Protein AF-A0A7V8W5B5-F1 (afdb_monomer_lite)

Secondary structure (DSSP, 8-state):
--------SSSSSHHHHHHHHHHHHHHHHHHHTT----TTSS-THHHHHHHHHHH-HHHHHHHHHHHHHGGG--SHHHHHHHHHHHHTT-TTS-HHHHHHHHHHHTSHHHHHHHHHHHHHHHHHHHTTT-S-SSHHHHHHHHHHHHHTT-------------SHHHHHHHHT-

Structure (mmCIF, N/CA/C/O backbone):
data_AF-A0A7V8W5B5-F1
#
_entry.id   AF-A0A7V8W5B5-F1
#
loop_
_atom_site.group_PDB
_atom_site.id
_atom_site.type_symbol
_atom_site.label_atom_id
_atom_site.label_alt_id
_atom_site.label_comp_id
_atom_site.label_asym_id
_atom_site.label_entity_id
_atom_site.label_seq_id
_atom_site.pdbx_PDB_ins_code
_atom_site.Cartn_x
_atom_site.Cartn_y
_atom_site.Cartn_z
_atom_site.occupancy
_atom_site.B_iso_or_equiv
_atom_site.auth_seq_id
_atom_site.auth_comp_id
_atom_site.auth_asym_id
_atom_site.auth_atom_id
_atom_site.pdbx_PDB_model_num
ATOM 1 N N . MET A 1 1 ? 52.425 -37.536 -15.237 1.00 38.34 1 MET A N 1
ATOM 2 C CA . MET A 1 1 ? 51.847 -37.055 -16.511 1.00 38.34 1 MET A CA 1
ATOM 3 C C . MET A 1 1 ? 50.666 -36.158 -16.160 1.00 38.34 1 MET A C 1
ATOM 5 O O . MET A 1 1 ? 49.563 -36.641 -15.956 1.00 38.34 1 MET A O 1
ATOM 9 N N . ASN A 1 2 ? 50.953 -34.877 -15.921 1.00 40.91 2 ASN A N 1
ATOM 10 C CA . ASN A 1 2 ? 50.028 -33.898 -15.351 1.00 40.91 2 ASN A CA 1
ATOM 11 C C . ASN A 1 2 ? 49.286 -33.202 -16.505 1.00 40.91 2 ASN A C 1
ATOM 13 O O . ASN A 1 2 ? 49.894 -32.398 -17.211 1.00 40.91 2 ASN A O 1
ATOM 17 N N . ARG A 1 3 ? 48.019 -33.547 -16.764 1.00 42.66 3 ARG A N 1
ATOM 18 C CA . ARG A 1 3 ? 47.200 -32.818 -17.747 1.00 42.66 3 ARG A CA 1
ATOM 19 C C . ARG A 1 3 ? 46.575 -31.604 -17.064 1.00 42.66 3 ARG A C 1
ATOM 21 O O . ARG A 1 3 ? 45.567 -31.721 -16.380 1.00 42.66 3 ARG A O 1
ATOM 28 N N . LEU A 1 4 ? 47.202 -30.450 -17.279 1.00 50.94 4 LEU A N 1
ATOM 29 C CA . LEU A 1 4 ? 46.583 -29.133 -17.157 1.00 50.94 4 LEU A CA 1
ATOM 30 C C . LEU A 1 4 ? 45.387 -29.072 -18.118 1.00 50.94 4 LEU A C 1
ATOM 32 O O . LEU A 1 4 ? 45.578 -29.036 -19.333 1.00 50.94 4 LEU A O 1
ATOM 36 N N . ILE A 1 5 ? 44.165 -29.083 -17.588 1.00 54.31 5 ILE A N 1
ATOM 37 C CA . ILE A 1 5 ? 42.993 -28.605 -18.327 1.00 54.31 5 ILE A CA 1
ATOM 38 C C . ILE A 1 5 ? 42.943 -27.090 -18.082 1.00 54.31 5 ILE A C 1
ATOM 40 O O . ILE A 1 5 ? 42.889 -26.684 -16.919 1.00 54.31 5 ILE A O 1
ATOM 44 N N . PRO A 1 6 ? 43.021 -26.237 -19.118 1.00 48.44 6 PRO A N 1
ATOM 45 C CA . PRO A 1 6 ? 43.002 -24.798 -18.922 1.00 48.44 6 PRO A CA 1
ATOM 46 C C . PRO A 1 6 ? 41.602 -24.354 -18.488 1.00 48.44 6 PRO A C 1
ATOM 48 O O . PRO A 1 6 ? 40.625 -24.582 -19.200 1.00 48.44 6 PRO A O 1
ATOM 51 N N . ASN A 1 7 ? 41.522 -23.674 -17.345 1.00 54.38 7 ASN A N 1
ATOM 52 C CA . ASN A 1 7 ? 40.365 -22.875 -16.959 1.00 54.38 7 ASN A CA 1
ATOM 53 C C . ASN A 1 7 ? 40.320 -21.607 -17.839 1.00 54.38 7 ASN A C 1
ATOM 55 O O . ASN A 1 7 ? 40.872 -20.570 -17.475 1.00 54.38 7 ASN A O 1
ATOM 59 N N . LEU A 1 8 ? 39.760 -21.728 -19.047 1.00 51.62 8 LEU A N 1
ATOM 60 C CA . LEU A 1 8 ? 39.611 -20.621 -20.007 1.00 51.62 8 LEU A CA 1
ATOM 61 C C . LEU A 1 8 ? 38.158 -20.380 -20.450 1.00 51.62 8 LEU A C 1
ATOM 63 O O . LEU A 1 8 ? 37.905 -19.400 -21.138 1.00 51.62 8 LEU A O 1
ATOM 67 N N . ALA A 1 9 ? 37.201 -21.216 -20.034 1.00 52.50 9 ALA A N 1
ATOM 68 C CA . ALA A 1 9 ? 35.779 -21.020 -20.344 1.00 52.50 9 ALA A CA 1
ATOM 69 C C . ALA A 1 9 ? 35.045 -20.137 -19.314 1.00 52.50 9 ALA A C 1
ATOM 71 O O . ALA A 1 9 ? 34.018 -19.553 -19.626 1.00 52.50 9 ALA A O 1
ATOM 72 N N . GLU A 1 10 ? 35.579 -19.992 -18.099 1.00 53.25 10 GLU A N 1
ATOM 73 C CA . GLU A 1 10 ? 34.859 -19.370 -16.976 1.00 53.25 10 GLU A CA 1
ATOM 74 C C . GLU A 1 10 ? 34.966 -17.832 -16.961 1.00 53.25 10 GLU A C 1
ATOM 76 O O . GLU A 1 10 ? 34.161 -17.141 -16.342 1.00 53.25 10 GLU A O 1
ATOM 81 N N . LYS A 1 11 ? 35.951 -17.264 -17.673 1.00 52.44 11 LYS A N 1
ATOM 82 C CA . LYS A 1 11 ? 36.244 -15.818 -17.648 1.00 52.44 11 LYS A CA 1
ATOM 83 C C . LYS A 1 11 ? 35.658 -15.034 -18.826 1.00 52.44 11 LYS A C 1
ATOM 85 O O . LYS A 1 11 ? 35.616 -13.810 -18.766 1.00 52.44 11 LYS A O 1
ATOM 90 N N . GLN A 1 12 ? 35.218 -15.726 -19.876 1.00 50.00 12 GLN A N 1
ATOM 91 C CA . GLN A 1 12 ? 34.649 -15.115 -21.082 1.00 50.00 12 GLN A CA 1
ATOM 92 C C . GLN A 1 12 ? 33.117 -14.952 -20.999 1.00 50.00 12 GLN A C 1
ATOM 94 O O . GLN A 1 12 ? 32.535 -14.271 -21.826 1.00 50.00 12 GLN A O 1
ATOM 99 N N . ASP A 1 13 ? 32.478 -15.506 -19.963 1.00 60.06 13 ASP A N 1
ATOM 100 C CA . ASP A 1 13 ? 31.014 -15.556 -19.820 1.00 60.06 13 ASP A CA 1
ATOM 101 C C . ASP A 1 13 ? 30.449 -14.412 -18.944 1.00 60.06 13 ASP A C 1
ATOM 103 O O . ASP A 1 13 ? 29.373 -13.872 -19.189 1.00 60.06 13 ASP A O 1
ATOM 107 N N . VAL A 1 14 ? 31.213 -13.946 -17.947 1.00 61.78 14 VAL A N 1
ATOM 108 C CA . VAL A 1 14 ? 30.742 -12.918 -16.996 1.00 61.78 14 VAL A CA 1
ATOM 109 C C . VAL A 1 14 ? 30.752 -11.510 -17.602 1.00 61.78 14 VAL A C 1
ATOM 111 O O . VAL A 1 14 ? 29.825 -10.736 -17.383 1.00 61.78 14 VAL A O 1
ATOM 114 N N . THR A 1 15 ? 31.777 -11.154 -18.384 1.00 70.00 15 THR A N 1
ATOM 115 C CA . THR A 1 15 ? 31.872 -9.813 -18.995 1.00 70.00 15 THR A CA 1
ATOM 116 C C . THR A 1 15 ? 30.824 -9.605 -20.090 1.00 70.00 15 THR A C 1
ATOM 118 O O . THR A 1 15 ? 30.270 -8.509 -20.214 1.00 70.00 15 THR A O 1
ATOM 121 N N . ASP A 1 16 ? 30.501 -10.662 -20.835 1.00 85.38 16 ASP A N 1
ATOM 122 C CA . ASP A 1 16 ? 29.459 -10.635 -21.861 1.00 85.38 16 ASP A CA 1
ATOM 123 C C . ASP A 1 16 ? 28.056 -10.592 -21.231 1.00 85.38 16 ASP A C 1
ATOM 125 O O . ASP A 1 16 ? 27.190 -9.847 -21.704 1.00 85.38 16 ASP A O 1
ATOM 129 N N . LEU A 1 17 ? 27.846 -11.294 -20.109 1.00 92.44 17 LEU A N 1
ATOM 130 C CA . LEU A 1 17 ? 26.616 -11.219 -19.319 1.00 92.44 17 LEU A CA 1
ATOM 131 C C . LEU A 1 17 ? 26.385 -9.818 -18.737 1.00 92.44 17 LEU A C 1
ATOM 133 O O . LEU A 1 17 ? 25.314 -9.251 -18.945 1.00 92.44 17 LEU A O 1
ATOM 137 N N . GLU A 1 18 ? 27.376 -9.231 -18.062 1.00 94.44 18 GLU A N 1
ATOM 138 C CA . GLU A 1 18 ? 27.273 -7.872 -17.504 1.00 94.44 18 GLU A CA 1
ATOM 139 C C . GLU A 1 18 ? 26.989 -6.833 -18.595 1.00 94.44 18 GLU A C 1
ATOM 141 O O . GLU A 1 18 ? 26.128 -5.963 -18.441 1.00 94.44 18 GLU A O 1
ATOM 146 N N . SER A 1 19 ? 27.631 -6.975 -19.756 1.00 94.06 19 SER A N 1
ATOM 147 C CA . SER A 1 19 ? 27.372 -6.115 -20.915 1.00 94.06 19 SER A CA 1
ATOM 148 C C . SER A 1 19 ? 25.937 -6.266 -21.439 1.00 94.06 19 SER A C 1
ATOM 150 O O . SER A 1 19 ? 25.307 -5.285 -21.843 1.00 94.06 19 SER A O 1
ATOM 152 N N . ALA A 1 20 ? 25.383 -7.482 -21.430 1.00 94.56 20 ALA A N 1
ATOM 153 C CA . ALA A 1 20 ? 23.992 -7.724 -21.800 1.00 94.56 20 ALA A CA 1
ATOM 154 C C . ALA A 1 20 ? 23.008 -7.159 -20.764 1.00 94.56 20 ALA A C 1
ATOM 156 O O . ALA A 1 20 ? 22.000 -6.571 -21.164 1.00 94.56 20 ALA A O 1
ATOM 157 N N . ILE A 1 21 ? 23.308 -7.289 -19.468 1.00 96.06 21 ILE A N 1
ATOM 158 C CA . ILE A 1 21 ? 22.514 -6.729 -18.367 1.00 96.06 21 ILE A CA 1
ATOM 159 C C . ILE A 1 21 ? 22.446 -5.207 -18.487 1.00 96.06 21 ILE A C 1
ATOM 161 O O . ILE A 1 21 ? 21.343 -4.662 -18.530 1.00 96.06 21 ILE A O 1
ATOM 165 N N . ASP A 1 22 ? 23.586 -4.519 -18.612 1.00 96.31 22 ASP A N 1
ATOM 166 C CA . ASP A 1 22 ? 23.625 -3.054 -18.722 1.00 96.31 22 ASP A CA 1
ATOM 167 C C . ASP A 1 22 ? 22.885 -2.576 -19.979 1.00 96.31 22 ASP A C 1
ATOM 169 O O . ASP A 1 22 ? 22.041 -1.679 -19.914 1.00 96.31 22 ASP A O 1
ATOM 173 N N . ARG A 1 23 ? 23.099 -3.243 -21.120 1.00 95.88 23 ARG A N 1
ATOM 174 C CA . ARG A 1 23 ? 22.401 -2.922 -22.370 1.00 95.88 23 ARG A CA 1
ATOM 175 C C . ARG A 1 23 ? 20.885 -3.080 -22.246 1.00 95.88 23 ARG A C 1
ATOM 177 O O . ARG A 1 23 ? 20.151 -2.187 -22.667 1.00 95.88 23 ARG A O 1
ATOM 184 N N . ILE A 1 24 ? 20.400 -4.201 -21.706 1.00 96.00 24 ILE A N 1
ATOM 185 C CA . ILE A 1 24 ? 18.959 -4.447 -21.530 1.00 96.00 24 ILE A CA 1
ATOM 186 C C . ILE A 1 24 ? 18.382 -3.471 -20.499 1.00 96.00 24 ILE A C 1
ATOM 188 O O . ILE A 1 24 ? 17.327 -2.887 -20.742 1.00 96.00 24 ILE A O 1
ATOM 192 N N . GLY A 1 25 ? 19.086 -3.238 -19.390 1.00 94.25 25 GLY A N 1
ATOM 193 C CA . GLY A 1 25 ? 18.692 -2.296 -18.345 1.00 94.25 25 GLY A CA 1
ATOM 194 C C . GLY A 1 25 ? 18.516 -0.877 -18.880 1.00 94.25 25 GLY A C 1
ATOM 195 O O . GLY A 1 25 ? 17.475 -0.265 -18.645 1.00 94.25 25 GLY A O 1
ATOM 196 N N . ARG A 1 26 ? 19.467 -0.381 -19.681 1.00 94.25 26 ARG A N 1
ATOM 197 C CA . ARG A 1 26 ? 19.357 0.923 -20.358 1.00 94.25 26 ARG A CA 1
ATOM 198 C C . ARG A 1 26 ? 18.189 0.967 -21.332 1.00 94.25 26 ARG A C 1
ATOM 200 O O . ARG A 1 26 ? 17.411 1.909 -21.293 1.00 94.25 26 ARG A O 1
ATOM 207 N N . GLN A 1 27 ? 18.003 -0.073 -22.145 1.00 94.06 27 GLN A N 1
ATOM 208 C CA . GLN A 1 27 ? 16.869 -0.142 -23.072 1.00 94.06 27 GLN A CA 1
ATOM 209 C C . GLN A 1 27 ? 15.517 -0.119 -22.347 1.00 94.06 27 GLN A C 1
ATOM 211 O O . GLN A 1 27 ? 14.578 0.518 -22.824 1.00 94.06 27 GLN A O 1
ATOM 216 N N . LEU A 1 28 ? 15.402 -0.804 -21.206 1.00 92.06 28 LEU A N 1
ATOM 217 C CA . LEU A 1 28 ? 14.209 -0.752 -20.361 1.00 92.06 28 LEU A CA 1
ATOM 218 C C . LEU A 1 28 ? 14.031 0.639 -19.744 1.00 92.06 28 LEU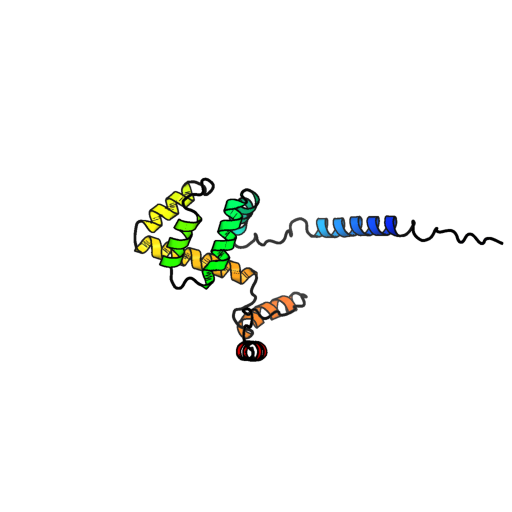 A C 1
ATOM 220 O O . LEU A 1 28 ? 12.926 1.174 -19.796 1.00 92.06 28 LEU A O 1
ATOM 224 N N . ALA A 1 29 ? 15.103 1.242 -19.222 1.00 88.19 29 ALA A N 1
ATOM 225 C CA . ALA A 1 29 ? 15.082 2.582 -18.642 1.00 88.19 29 ALA A CA 1
ATOM 226 C C . ALA A 1 29 ? 14.636 3.635 -19.668 1.00 88.19 29 ALA A C 1
ATOM 228 O O . ALA A 1 29 ? 13.690 4.371 -19.395 1.00 88.19 29 ALA A O 1
ATOM 229 N N . ASP A 1 30 ? 15.217 3.635 -20.868 1.00 89.50 30 ASP A N 1
ATOM 230 C CA . ASP A 1 30 ? 14.879 4.554 -21.960 1.00 89.50 30 ASP A CA 1
ATOM 231 C C . ASP A 1 30 ? 13.425 4.385 -22.417 1.00 89.50 30 ASP A C 1
ATOM 233 O O . ASP A 1 30 ? 12.712 5.366 -22.611 1.00 89.50 30 ASP A O 1
ATOM 237 N N . ARG A 1 31 ? 12.942 3.139 -22.532 1.00 87.19 31 ARG A N 1
ATOM 238 C CA . ARG A 1 31 ? 11.531 2.858 -22.856 1.00 87.19 31 ARG A CA 1
ATOM 239 C C . ARG A 1 31 ? 10.578 3.232 -21.725 1.00 87.19 31 ARG A C 1
ATOM 241 O O . ARG A 1 31 ? 9.411 3.500 -21.989 1.00 87.19 31 ARG A O 1
ATOM 248 N N . SER A 1 32 ? 11.053 3.229 -20.481 1.00 79.25 32 SER A N 1
ATOM 249 C CA . SER A 1 32 ? 10.290 3.644 -19.302 1.00 79.25 32 SER A CA 1
ATOM 250 C C . SER A 1 32 ? 10.375 5.148 -19.022 1.00 79.25 32 SER A C 1
ATOM 252 O O . SER A 1 32 ? 9.615 5.658 -18.195 1.00 79.25 32 SER A O 1
ATOM 254 N N . ALA A 1 33 ? 11.274 5.876 -19.692 1.00 70.38 33 ALA A N 1
ATOM 255 C CA . ALA A 1 33 ? 11.470 7.302 -19.486 1.00 70.38 33 ALA A CA 1
ATOM 256 C C . ALA A 1 33 ? 10.180 8.059 -19.841 1.00 70.38 33 ALA A C 1
ATOM 258 O O . ALA A 1 33 ? 9.642 7.941 -20.938 1.00 70.38 33 ALA A O 1
ATOM 259 N N . GLY A 1 34 ? 9.635 8.798 -18.872 1.00 62.12 34 GLY A N 1
ATOM 260 C CA . GLY A 1 34 ? 8.327 9.457 -18.992 1.00 62.12 34 GLY A CA 1
ATOM 261 C C . GLY A 1 34 ? 7.111 8.559 -18.706 1.00 62.12 34 GLY A C 1
ATOM 262 O O . GLY A 1 34 ? 6.012 9.080 -18.533 1.00 62.12 34 GLY A O 1
ATOM 263 N N . LEU A 1 35 ? 7.301 7.240 -18.573 1.00 57.91 35 LEU A N 1
ATOM 264 C CA . LEU A 1 35 ? 6.301 6.250 -18.137 1.00 57.91 35 LEU A CA 1
ATOM 265 C C . LEU A 1 35 ? 6.508 5.791 -16.687 1.00 57.91 35 LEU A C 1
ATOM 267 O O . LEU A 1 35 ? 5.889 4.806 -16.279 1.00 57.91 35 LEU A O 1
ATOM 271 N N . ALA A 1 36 ? 7.379 6.477 -15.931 1.00 52.16 36 ALA A N 1
ATOM 272 C CA . ALA A 1 36 ? 7.646 6.199 -14.520 1.00 52.16 36 ALA A CA 1
ATOM 273 C C . ALA A 1 36 ? 6.336 5.812 -13.816 1.00 52.16 36 ALA A C 1
ATOM 275 O O . ALA A 1 36 ? 5.363 6.558 -13.980 1.00 52.16 36 ALA A O 1
ATOM 276 N N . PRO A 1 37 ? 6.279 4.660 -13.107 1.00 48.09 37 PRO A N 1
ATOM 277 C CA . PRO A 1 37 ? 5.051 4.143 -12.532 1.00 48.09 37 PRO A CA 1
ATOM 278 C C . PRO A 1 37 ? 4.361 5.261 -11.786 1.00 48.09 37 PRO A C 1
ATOM 280 O O . PRO A 1 37 ? 4.802 5.751 -10.745 1.00 48.09 37 PRO A O 1
ATOM 283 N N . THR A 1 38 ? 3.279 5.716 -12.383 1.00 46.75 38 THR A N 1
ATOM 284 C CA . THR A 1 38 ? 2.514 6.824 -11.878 1.00 46.75 38 THR A CA 1
ATOM 285 C C . THR A 1 38 ? 1.566 6.265 -10.830 1.00 46.75 38 THR A C 1
ATOM 287 O O . THR A 1 38 ? 0.357 6.423 -10.917 1.00 46.75 38 THR A O 1
ATOM 290 N N . LEU A 1 39 ? 2.138 5.777 -9.723 1.00 42.19 39 LEU A N 1
ATOM 291 C CA . LEU A 1 39 ? 1.496 5.959 -8.414 1.00 42.19 39 LEU A CA 1
ATOM 292 C C . LEU A 1 39 ? 1.158 7.457 -8.179 1.00 42.19 39 LEU A C 1
ATOM 294 O O . LEU A 1 39 ? 0.391 7.815 -7.290 1.00 42.19 39 LEU A O 1
ATOM 298 N N . PHE A 1 40 ? 1.709 8.336 -9.024 1.00 41.56 40 PHE A N 1
ATOM 299 C CA . PHE A 1 40 ? 1.544 9.779 -9.084 1.00 41.56 40 PHE A CA 1
ATOM 300 C C . PHE A 1 40 ? 0.534 10.341 -10.088 1.00 41.56 40 PHE A C 1
ATOM 302 O O . PHE A 1 40 ? 0.318 11.549 -10.063 1.00 41.56 40 PHE A O 1
ATOM 309 N N . ASN A 1 41 ? -0.119 9.547 -10.944 1.00 47.31 41 ASN A N 1
ATOM 310 C CA . ASN A 1 41 ? -1.052 10.099 -11.944 1.00 47.31 41 ASN A CA 1
ATOM 311 C C . ASN A 1 41 ? -2.479 9.585 -11.760 1.00 47.31 41 ASN A C 1
ATOM 313 O O . ASN A 1 41 ? -3.103 9.061 -12.675 1.00 47.31 41 ASN A O 1
ATOM 317 N N . ARG A 1 42 ? -2.973 9.743 -10.524 1.00 41.38 42 ARG A N 1
ATOM 318 C CA . ARG A 1 42 ? -4.330 10.217 -10.182 1.00 41.38 42 ARG A CA 1
ATOM 319 C C . ARG A 1 42 ? -4.513 10.274 -8.659 1.00 41.38 42 ARG A C 1
ATOM 321 O O . ARG A 1 42 ? -5.337 9.561 -8.101 1.00 41.38 42 ARG A O 1
ATOM 328 N N . ARG A 1 43 ? -3.743 11.139 -7.988 1.00 50.00 43 ARG A N 1
ATOM 329 C CA . ARG A 1 43 ? -4.149 11.905 -6.789 1.00 50.00 43 ARG A CA 1
ATOM 330 C C . ARG A 1 43 ? -2.936 12.633 -6.198 1.00 50.00 43 ARG A C 1
ATOM 332 O O . ARG A 1 43 ? -1.908 12.044 -5.903 1.00 50.00 43 ARG A O 1
ATOM 339 N N . TRP A 1 44 ? -3.114 13.927 -5.982 1.00 42.22 44 TRP A N 1
ATOM 340 C CA . TRP A 1 44 ? -2.166 14.915 -5.455 1.00 42.22 44 TRP A CA 1
ATOM 341 C C . TRP A 1 44 ? -1.411 14.528 -4.156 1.00 42.22 44 TRP A C 1
ATOM 343 O O . TRP A 1 44 ? -0.345 15.078 -3.889 1.00 42.22 44 TRP A O 1
ATOM 353 N N . TRP A 1 45 ? -1.908 13.568 -3.365 1.00 52.19 45 TRP A N 1
ATOM 354 C CA . TRP A 1 45 ? -1.369 13.240 -2.038 1.00 52.19 45 TRP A CA 1
ATOM 355 C C . TRP A 1 45 ? -0.168 12.275 -2.053 1.00 52.19 45 TRP A C 1
ATOM 357 O O . TRP A 1 45 ? 0.648 12.341 -1.134 1.00 52.19 45 TRP A O 1
ATOM 367 N N . SER A 1 46 ? -0.000 11.429 -3.081 1.00 55.19 46 SER A N 1
ATOM 368 C CA . SER A 1 46 ? 1.080 10.432 -3.083 1.00 55.19 46 SER A CA 1
ATOM 369 C C . SER A 1 46 ? 2.456 11.084 -3.209 1.00 55.19 46 SER A C 1
ATOM 371 O O . SER A 1 46 ? 3.380 10.667 -2.522 1.00 55.19 46 SER A O 1
ATOM 373 N N . ASN A 1 47 ? 2.607 12.138 -4.022 1.00 56.69 47 ASN A N 1
ATOM 374 C CA . ASN A 1 47 ? 3.907 12.795 -4.242 1.00 56.69 47 ASN A CA 1
ATOM 375 C C . ASN A 1 47 ? 4.406 13.494 -2.984 1.00 56.69 47 ASN A C 1
ATOM 377 O O . ASN A 1 47 ? 5.523 13.255 -2.540 1.00 56.69 47 ASN A O 1
ATOM 381 N N . THR A 1 48 ? 3.584 14.342 -2.379 1.00 61.72 48 THR A N 1
ATOM 382 C CA . THR A 1 48 ? 4.027 15.155 -1.245 1.00 61.72 48 THR A CA 1
ATOM 383 C C . THR A 1 48 ? 4.207 14.321 0.019 1.00 61.72 48 THR A C 1
ATOM 385 O O . THR A 1 48 ? 5.247 14.432 0.664 1.00 61.72 48 THR A O 1
ATOM 388 N N . LEU A 1 49 ? 3.248 13.442 0.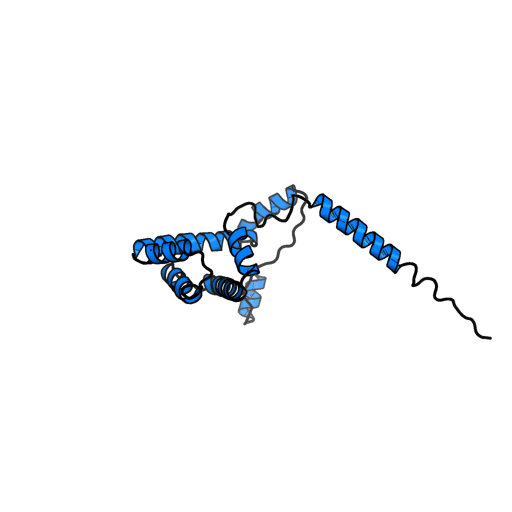340 1.00 69.75 49 LEU A N 1
ATOM 389 C CA . LEU A 1 49 ? 3.327 12.596 1.531 1.00 69.75 49 LEU A CA 1
ATOM 390 C C . LEU A 1 49 ? 4.510 11.630 1.446 1.00 69.75 49 LEU A C 1
ATOM 392 O O . LEU A 1 49 ? 5.306 11.564 2.379 1.00 69.75 49 LEU A O 1
ATOM 396 N N . LEU A 1 50 ? 4.662 10.925 0.320 1.00 69.94 50 LEU A N 1
ATOM 397 C CA . LEU A 1 50 ? 5.747 9.961 0.151 1.00 69.94 50 LEU A CA 1
ATOM 398 C C . LEU A 1 50 ? 7.108 10.659 0.137 1.00 69.94 50 LEU A C 1
ATOM 400 O O . LEU A 1 50 ? 8.034 10.191 0.794 1.00 69.94 50 LEU A O 1
ATOM 404 N N . ASN A 1 51 ? 7.226 11.813 -0.526 1.00 70.69 51 ASN A N 1
ATOM 405 C CA . ASN A 1 51 ? 8.457 12.603 -0.489 1.00 70.69 51 ASN A CA 1
ATOM 406 C C . ASN A 1 51 ? 8.800 13.077 0.927 1.00 70.69 51 ASN A C 1
ATOM 408 O O . ASN A 1 51 ? 9.977 13.148 1.267 1.00 70.69 51 ASN A O 1
ATOM 412 N N . TRP A 1 52 ? 7.809 13.394 1.763 1.00 71.81 52 TRP A N 1
ATOM 413 C CA . TRP A 1 52 ? 8.047 13.705 3.173 1.00 71.81 52 TRP A CA 1
ATOM 414 C C . TRP A 1 52 ? 8.459 12.472 3.972 1.00 71.81 52 TRP A C 1
ATOM 416 O O . TRP A 1 52 ? 9.438 12.544 4.708 1.00 71.81 52 TRP A O 1
ATOM 426 N N . CYS A 1 53 ? 7.817 11.321 3.762 1.00 79.25 53 CYS A N 1
ATOM 427 C CA . CYS A 1 53 ? 8.248 10.056 4.361 1.00 79.25 53 CYS A CA 1
ATOM 428 C C . CYS A 1 53 ? 9.690 9.683 3.976 1.00 79.25 53 CYS A C 1
ATOM 430 O O . CYS A 1 53 ? 10.400 9.076 4.767 1.00 79.25 53 CYS A O 1
ATOM 432 N N . MET A 1 54 ? 10.148 10.042 2.776 1.00 79.19 54 MET A N 1
ATOM 433 C CA . MET A 1 54 ? 11.536 9.806 2.361 1.00 79.19 54 MET A CA 1
ATOM 434 C C . MET A 1 54 ? 12.540 10.778 2.994 1.00 79.19 54 MET A C 1
ATOM 436 O O . MET A 1 54 ? 13.729 10.477 3.021 1.00 79.19 54 MET A O 1
ATOM 440 N N . LYS A 1 55 ? 12.085 11.936 3.486 1.00 80.88 55 LYS A N 1
ATOM 441 C CA . LYS A 1 55 ? 12.932 12.973 4.101 1.00 80.88 55 LYS A CA 1
ATOM 442 C C . LYS A 1 55 ? 12.986 12.889 5.625 1.00 80.88 55 LYS A C 1
ATOM 444 O O . LYS A 1 55 ? 13.933 13.399 6.212 1.00 80.88 55 LYS A O 1
ATOM 449 N N . ASP A 1 56 ? 11.979 12.285 6.250 1.00 80.75 56 ASP A N 1
ATOM 450 C CA . ASP A 1 56 ? 11.836 12.193 7.701 1.00 80.75 56 ASP A CA 1
ATOM 451 C C . ASP A 1 56 ? 11.380 10.780 8.093 1.00 80.75 56 ASP A C 1
ATOM 453 O O . ASP A 1 56 ? 10.242 10.366 7.851 1.00 80.75 56 ASP A O 1
ATOM 457 N N . GLU A 1 57 ? 12.293 10.030 8.711 1.00 86.81 57 GLU A N 1
ATOM 458 C CA . GLU A 1 57 ? 12.054 8.655 9.149 1.00 86.81 57 GLU A CA 1
ATOM 459 C C . GLU A 1 57 ? 11.011 8.572 10.273 1.00 86.81 57 GLU A C 1
ATOM 461 O O . GLU A 1 57 ? 10.186 7.656 10.293 1.00 86.81 57 GLU A O 1
ATOM 466 N N . THR A 1 58 ? 10.971 9.560 11.171 1.00 84.75 58 THR A N 1
ATOM 467 C CA . THR A 1 58 ? 9.988 9.593 12.263 1.00 84.75 58 THR A CA 1
ATOM 468 C C . THR A 1 58 ? 8.589 9.806 11.702 1.00 84.75 58 THR A C 1
ATOM 470 O O . THR A 1 58 ? 7.639 9.115 12.086 1.00 84.75 58 THR A O 1
ATOM 473 N N . PHE A 1 59 ? 8.461 10.731 10.751 1.00 81.62 59 PHE A N 1
ATOM 474 C CA . PHE A 1 59 ? 7.218 10.964 10.030 1.00 81.62 59 PHE A CA 1
ATOM 475 C C . PHE A 1 59 ? 6.775 9.717 9.259 1.00 81.62 59 PHE A C 1
ATOM 477 O O . PHE A 1 59 ? 5.619 9.306 9.369 1.00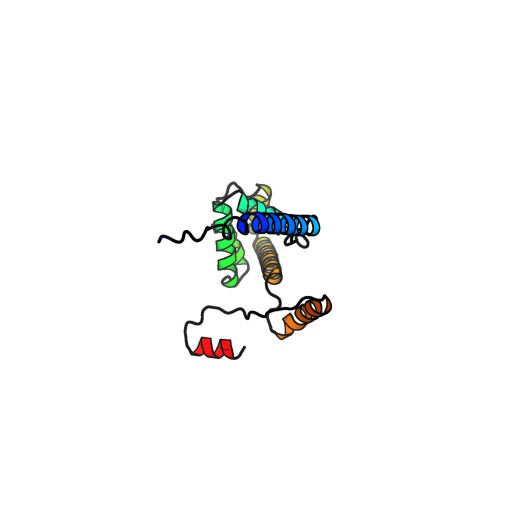 81.62 59 PHE A O 1
ATOM 484 N N . LYS A 1 60 ? 7.697 9.061 8.544 1.00 84.44 60 LYS A N 1
ATOM 485 C CA . LYS A 1 60 ? 7.445 7.799 7.837 1.00 84.44 60 LYS A CA 1
ATOM 486 C C . LYS A 1 60 ? 6.845 6.747 8.763 1.00 84.44 60 LYS A C 1
ATOM 488 O O . LYS A 1 60 ? 5.757 6.251 8.485 1.00 84.44 60 LYS A O 1
ATOM 493 N N . VAL A 1 61 ? 7.507 6.443 9.878 1.00 89.25 61 VAL A N 1
ATOM 494 C CA . VAL A 1 61 ? 7.039 5.427 10.835 1.00 89.25 61 VAL A CA 1
ATOM 495 C C . VAL A 1 61 ? 5.629 5.743 11.340 1.00 89.25 61 VAL A C 1
ATOM 497 O O . VAL A 1 61 ? 4.787 4.850 11.402 1.00 89.25 61 VAL A O 1
ATOM 500 N N . ARG A 1 62 ? 5.343 7.010 11.657 1.00 85.25 62 ARG A N 1
ATOM 501 C CA . ARG A 1 62 ? 4.021 7.444 12.133 1.00 85.25 62 ARG A CA 1
ATOM 502 C C . ARG A 1 62 ? 2.937 7.296 11.065 1.00 85.25 62 ARG A C 1
ATOM 504 O O . ARG A 1 62 ? 1.866 6.798 11.385 1.00 85.25 62 ARG A O 1
ATOM 511 N N . VAL A 1 63 ? 3.219 7.647 9.810 1.00 82.56 63 VAL A N 1
ATOM 512 C CA . VAL A 1 63 ? 2.288 7.440 8.685 1.00 82.56 63 VAL A CA 1
ATOM 513 C C . VAL A 1 63 ? 1.980 5.957 8.488 1.00 82.56 63 VAL A C 1
ATOM 515 O O . VAL A 1 63 ? 0.811 5.596 8.397 1.00 82.56 63 VAL A O 1
ATOM 518 N N . PHE A 1 64 ? 2.996 5.089 8.474 1.00 84.50 64 PHE A N 1
ATOM 519 C CA . PHE A 1 64 ? 2.782 3.650 8.289 1.00 84.50 64 PHE A CA 1
ATOM 520 C C . PHE A 1 64 ? 1.994 3.021 9.444 1.00 84.50 64 PHE A C 1
ATOM 522 O O . PHE A 1 64 ? 1.058 2.270 9.194 1.00 84.50 64 PHE A O 1
ATOM 529 N N . ARG A 1 65 ? 2.301 3.380 10.696 1.00 88.12 65 ARG A N 1
ATOM 530 C CA . ARG A 1 65 ? 1.530 2.933 11.870 1.00 88.12 65 ARG A CA 1
ATOM 531 C C . ARG A 1 65 ? 0.098 3.458 11.872 1.00 88.12 65 ARG A C 1
ATOM 533 O O . ARG A 1 65 ? -0.817 2.733 12.235 1.00 88.12 65 ARG A O 1
ATOM 540 N N . PHE A 1 66 ? -0.105 4.709 11.461 1.00 84.12 66 PHE A N 1
ATOM 541 C CA . PHE A 1 66 ? -1.446 5.259 11.303 1.00 84.12 66 PHE A CA 1
ATOM 542 C C . PHE A 1 66 ? -2.240 4.430 10.292 1.00 84.12 66 PHE A C 1
ATOM 544 O O . PHE A 1 66 ? -3.325 3.975 10.626 1.00 84.12 66 PHE A O 1
ATOM 551 N N . ILE A 1 67 ? -1.675 4.169 9.105 1.00 80.31 67 ILE A N 1
ATOM 552 C CA . ILE A 1 67 ? -2.314 3.358 8.057 1.00 80.31 67 ILE A CA 1
ATOM 553 C C . ILE A 1 67 ? -2.670 1.953 8.560 1.00 80.31 67 ILE A C 1
ATOM 555 O O . ILE A 1 67 ? -3.774 1.493 8.285 1.00 80.31 67 ILE A O 1
ATOM 559 N N . ASP A 1 68 ? -1.776 1.311 9.315 1.00 84.25 68 ASP A N 1
ATOM 560 C CA . ASP A 1 68 ? -1.987 -0.018 9.908 1.00 84.25 68 ASP A CA 1
ATOM 561 C C . ASP A 1 68 ? -3.179 -0.056 10.882 1.00 84.25 68 ASP A C 1
ATOM 563 O O . ASP A 1 68 ? -3.948 -1.011 10.910 1.00 84.25 68 ASP A O 1
ATOM 567 N N . LEU A 1 69 ? -3.398 1.026 11.635 1.00 87.62 69 LEU A N 1
ATOM 568 C CA . LEU A 1 69 ? -4.482 1.116 12.617 1.00 87.62 69 LEU A CA 1
ATOM 569 C C . LEU A 1 69 ? -5.834 1.524 12.025 1.00 87.62 69 LEU A C 1
ATOM 571 O O . LEU A 1 69 ? -6.868 1.283 12.649 1.00 87.62 69 LEU A O 1
ATOM 575 N N . LEU A 1 70 ? -5.859 2.153 10.848 1.00 81.38 70 LEU A N 1
ATOM 576 C CA . LEU A 1 70 ? -7.086 2.690 10.249 1.00 81.38 70 LEU A CA 1
ATOM 577 C C . LEU A 1 70 ? -8.226 1.680 10.080 1.00 81.38 70 LEU A C 1
ATOM 579 O O . LEU A 1 70 ? -9.363 2.069 10.369 1.00 81.38 70 LEU A O 1
ATOM 583 N N . PRO A 1 71 ? -7.988 0.429 9.629 1.00 79.94 71 PRO A N 1
ATOM 584 C CA . PRO A 1 71 ? -9.053 -0.562 9.490 1.00 79.94 71 PRO A CA 1
ATOM 585 C C . PRO A 1 71 ? -9.778 -0.849 10.810 1.00 79.94 71 PRO A C 1
ATOM 587 O O . PRO A 1 71 ? -10.970 -1.144 10.802 1.00 79.94 71 PRO A O 1
ATOM 590 N N . SER A 1 72 ? -9.089 -0.687 11.941 1.00 86.62 72 SER A N 1
ATOM 591 C CA . SER A 1 72 ? -9.631 -0.913 13.284 1.00 86.62 72 SER A CA 1
ATOM 592 C C . SER A 1 72 ? -10.478 0.254 13.810 1.00 86.62 72 SER A C 1
ATOM 594 O O . SER A 1 72 ? -11.145 0.112 14.835 1.00 86.62 72 SER A O 1
ATOM 596 N N . LEU A 1 73 ? -10.469 1.418 13.143 1.00 85.38 73 LEU A N 1
ATOM 597 C CA . LEU A 1 73 ? -11.184 2.613 13.600 1.00 85.38 73 LEU A CA 1
ATOM 598 C C . LEU A 1 73 ? -12.640 2.615 13.129 1.00 85.38 73 LEU A C 1
ATOM 600 O O . LEU A 1 73 ? -12.929 2.732 11.933 1.00 85.38 73 LEU A O 1
ATOM 604 N N . GLN A 1 74 ? -13.560 2.600 14.088 1.00 83.31 74 GLN A N 1
ATOM 605 C CA . GLN A 1 74 ? -14.996 2.415 13.861 1.00 83.31 74 GLN A CA 1
ATOM 606 C C . GLN A 1 74 ? -15.724 3.689 13.417 1.00 83.31 74 GLN A C 1
ATOM 608 O O . GLN A 1 74 ? -16.760 3.605 12.761 1.00 83.31 74 GLN A O 1
ATOM 613 N N . ASP A 1 75 ? -15.200 4.871 13.754 1.00 81.38 75 ASP A N 1
ATOM 614 C CA . ASP A 1 75 ? -15.843 6.146 13.431 1.00 81.38 75 ASP A CA 1
ATOM 615 C C . ASP A 1 75 ? -14.840 7.264 13.100 1.00 81.38 75 ASP A C 1
ATOM 617 O O . ASP A 1 75 ? -13.623 7.119 13.236 1.00 81.38 75 ASP A O 1
ATOM 621 N N . ASP A 1 76 ? -15.354 8.390 12.607 1.00 76.00 76 ASP A N 1
ATOM 622 C CA . ASP A 1 76 ? -14.537 9.534 12.189 1.00 76.00 76 ASP A CA 1
ATOM 623 C C . ASP A 1 76 ? -13.880 10.269 13.368 1.00 76.00 76 ASP A C 1
ATOM 625 O O . ASP A 1 76 ? -12.830 10.888 13.195 1.00 76.00 76 ASP A O 1
ATOM 629 N N . ARG A 1 77 ? -14.446 10.185 14.580 1.00 78.50 77 ARG A N 1
ATOM 630 C CA . ARG A 1 77 ? -13.859 10.804 15.780 1.00 78.50 77 ARG A CA 1
ATOM 631 C C . ARG A 1 77 ? -12.591 10.068 16.193 1.00 78.50 77 ARG A C 1
ATOM 633 O O . ARG A 1 77 ? -11.612 10.721 16.546 1.00 78.50 77 ARG A O 1
ATOM 640 N N . GLN A 1 78 ? -12.595 8.737 16.120 1.00 84.25 78 GLN A N 1
ATOM 641 C CA . GLN A 1 78 ? -11.410 7.913 16.367 1.00 84.25 78 GLN A CA 1
ATOM 642 C C . GLN A 1 78 ? -10.293 8.237 15.368 1.00 84.25 78 GLN A C 1
ATOM 644 O O . GLN A 1 78 ? -9.144 8.387 15.773 1.00 84.25 78 GLN A O 1
ATOM 649 N N . VAL A 1 79 ? -10.637 8.443 14.089 1.00 79.50 79 VAL A N 1
ATOM 650 C CA . VAL A 1 79 ? -9.684 8.888 13.055 1.00 79.50 79 VAL A CA 1
ATOM 651 C C . VAL A 1 79 ? -9.084 10.244 13.421 1.00 79.50 79 VAL A C 1
ATOM 653 O O . VAL A 1 79 ? -7.865 10.376 13.461 1.00 79.50 79 VAL A O 1
ATOM 656 N N . THR A 1 80 ? -9.911 11.248 13.736 1.00 74.06 80 THR A N 1
ATOM 657 C CA . THR A 1 80 ? -9.418 12.585 14.112 1.00 74.06 80 THR A CA 1
ATOM 658 C C . THR A 1 80 ? -8.511 12.543 15.338 1.00 74.06 80 THR A C 1
ATOM 660 O O . THR A 1 80 ? -7.452 13.167 15.331 1.00 74.06 80 THR A O 1
ATOM 663 N N . LYS A 1 81 ? -8.902 11.787 16.368 1.00 82.19 81 LYS A N 1
ATOM 664 C CA . LYS A 1 81 ? -8.114 11.624 17.591 1.00 82.19 81 LYS A CA 1
ATOM 665 C C . LYS A 1 81 ? -6.750 10.994 17.300 1.00 82.19 81 LYS A C 1
ATOM 667 O O . LYS A 1 81 ? -5.736 11.519 17.746 1.00 82.19 81 LYS A O 1
ATOM 672 N N . LEU A 1 82 ? -6.713 9.929 16.498 1.00 83.75 82 LEU A N 1
ATOM 673 C CA . LEU A 1 82 ? -5.465 9.248 16.158 1.00 83.75 82 LEU A CA 1
ATOM 674 C C . LEU A 1 82 ? -4.512 10.154 15.364 1.00 83.75 82 LEU A C 1
ATOM 676 O O . LEU A 1 82 ? -3.308 10.115 15.587 1.00 83.75 82 LEU A O 1
ATOM 680 N N . ILE A 1 83 ? -5.032 11.013 14.478 1.00 78.44 83 ILE A N 1
ATOM 681 C CA . ILE A 1 83 ? -4.198 12.004 13.779 1.00 78.44 83 ILE A CA 1
ATOM 682 C C . ILE A 1 83 ? -3.561 12.976 14.772 1.00 78.44 83 ILE A C 1
ATOM 684 O O . ILE A 1 83 ? -2.381 13.289 14.645 1.00 78.44 83 ILE A O 1
ATOM 688 N N . GLN A 1 84 ? -4.335 13.475 15.739 1.00 76.62 84 GLN A N 1
ATOM 689 C CA . GLN A 1 84 ? -3.812 14.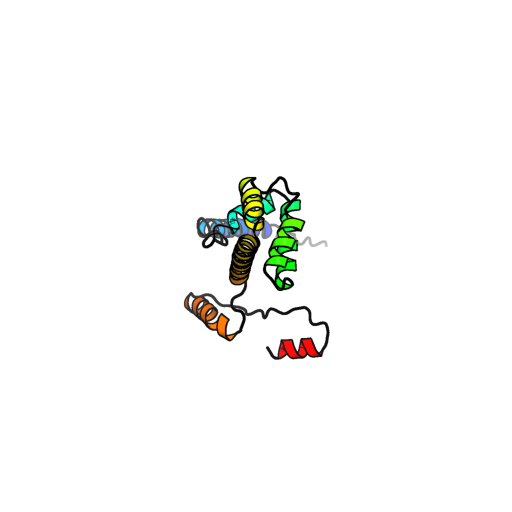387 16.755 1.00 76.62 84 GLN A CA 1
ATOM 690 C C . GLN A 1 84 ? -2.686 13.701 17.539 1.00 76.62 84 GLN A C 1
ATOM 692 O O . GLN 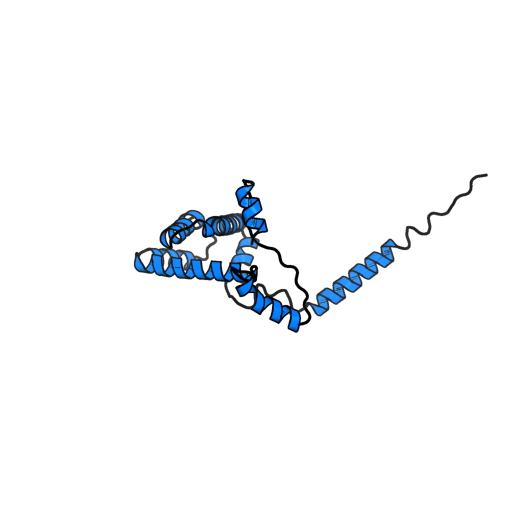A 1 84 ? -1.564 14.195 17.539 1.00 76.62 84 GLN A O 1
ATOM 697 N N . GLU A 1 85 ? -2.932 12.501 18.069 1.00 83.88 85 GLU A N 1
ATOM 698 C CA . GLU A 1 85 ? -1.932 11.736 18.828 1.00 83.88 85 GLU A CA 1
ATOM 699 C C . GLU A 1 85 ? -0.660 11.428 18.020 1.00 83.88 85 GLU A C 1
ATOM 701 O O . GLU A 1 85 ? 0.449 11.483 18.549 1.00 83.88 85 GLU A O 1
ATOM 706 N N . TYR A 1 86 ? -0.789 11.117 16.728 1.00 80.12 86 TYR A N 1
ATOM 707 C CA . TYR A 1 86 ? 0.358 10.745 15.901 1.00 80.12 86 TYR A CA 1
ATOM 708 C C . TYR A 1 86 ? 1.132 11.939 15.348 1.00 80.12 86 TYR A C 1
ATOM 710 O O . TYR A 1 86 ? 2.333 11.809 15.104 1.00 80.12 86 TYR A O 1
ATOM 718 N N . PHE A 1 87 ? 0.494 13.086 15.120 1.00 77.44 87 PHE A N 1
ATOM 719 C CA . PHE A 1 87 ? 1.086 14.157 14.314 1.00 77.44 87 PHE A CA 1
ATOM 720 C C . PHE A 1 87 ? 1.123 15.537 14.982 1.00 77.44 87 PHE A C 1
ATOM 722 O O . PHE A 1 87 ? 1.674 16.462 14.384 1.00 77.44 87 PHE A O 1
ATOM 729 N N . GLU A 1 88 ? 0.600 15.694 16.200 1.00 72.19 88 GLU A N 1
ATOM 730 C CA . GLU A 1 88 ? 0.603 16.978 16.915 1.00 72.19 88 GLU A CA 1
ATOM 731 C C . GLU A 1 88 ? 2.017 17.509 17.201 1.00 72.19 88 GLU A C 1
ATOM 733 O O . GLU A 1 88 ? 2.282 18.690 16.979 1.00 72.19 88 GLU A O 1
ATOM 738 N N . ASP A 1 89 ? 2.941 16.632 17.596 1.00 67.69 89 ASP A N 1
ATOM 739 C CA . ASP A 1 89 ? 4.299 17.020 18.004 1.00 67.69 89 ASP A CA 1
ATOM 740 C C . ASP A 1 89 ? 5.321 17.053 16.855 1.00 67.69 89 ASP A C 1
ATOM 742 O O . ASP A 1 89 ? 6.519 17.215 17.092 1.00 67.69 89 ASP A O 1
ATOM 746 N N . LEU A 1 90 ? 4.898 16.847 15.602 1.00 61.31 90 LEU A N 1
ATOM 747 C CA . LEU A 1 90 ? 5.825 16.817 14.467 1.00 61.31 90 LEU A CA 1
ATOM 748 C C . LEU A 1 90 ? 6.038 18.222 13.890 1.00 61.31 90 LEU A C 1
ATOM 750 O O . LEU A 1 90 ? 5.126 18.749 13.255 1.00 61.31 90 LEU A O 1
ATOM 754 N N . PRO A 1 91 ? 7.241 18.816 13.998 1.00 53.31 91 PRO A N 1
ATOM 755 C CA . PRO A 1 91 ? 7.530 20.139 13.434 1.00 53.31 91 PRO A CA 1
ATOM 756 C C . PRO A 1 91 ? 7.481 20.171 11.893 1.00 53.31 91 PRO A C 1
ATOM 758 O O . PRO A 1 91 ? 7.470 21.246 11.296 1.00 53.31 91 PRO A O 1
ATOM 761 N N . THR A 1 92 ? 7.460 19.000 11.245 1.00 52.78 92 THR A N 1
ATOM 762 C CA . THR A 1 92 ? 7.572 18.790 9.793 1.00 52.78 92 THR A CA 1
ATOM 763 C C . THR A 1 92 ? 6.251 18.797 9.029 1.00 52.78 92 THR A C 1
ATOM 765 O O . THR A 1 92 ? 6.271 18.863 7.797 1.00 52.78 92 THR A O 1
ATOM 768 N N . LEU A 1 93 ? 5.094 18.771 9.699 1.00 53.19 93 LEU A N 1
ATOM 769 C CA . LEU A 1 93 ? 3.852 19.100 9.004 1.00 53.19 93 LEU A CA 1
ATOM 770 C C . LEU A 1 93 ? 3.908 20.586 8.665 1.00 53.19 93 LEU A C 1
ATOM 772 O O . LEU A 1 93 ? 3.898 21.414 9.573 1.00 53.19 93 LEU A O 1
ATOM 776 N N . ALA A 1 94 ? 3.978 20.919 7.370 1.00 53.38 94 ALA A N 1
ATOM 777 C CA . ALA A 1 94 ? 3.943 22.303 6.912 1.00 53.38 94 ALA A CA 1
ATOM 778 C C . ALA A 1 94 ? 2.854 23.042 7.697 1.00 53.38 94 ALA A C 1
ATOM 780 O O . ALA A 1 94 ? 1.691 22.646 7.656 1.00 53.38 94 ALA A O 1
ATOM 781 N N . THR A 1 95 ? 3.247 24.076 8.438 1.00 52.22 95 THR A N 1
ATOM 782 C CA . THR A 1 95 ? 2.429 24.895 9.344 1.00 52.22 95 THR A CA 1
ATOM 783 C C . THR A 1 95 ? 0.962 25.102 8.905 1.00 52.22 95 THR A C 1
ATOM 785 O O . THR A 1 95 ? 0.084 25.010 9.766 1.00 52.22 95 THR A O 1
ATOM 788 N N . PRO A 1 96 ? 0.628 25.295 7.605 1.00 51.44 96 PRO A N 1
ATOM 789 C CA . PRO A 1 96 ? -0.765 25.334 7.137 1.00 51.44 96 PRO A CA 1
ATOM 790 C C . PRO A 1 96 ? -1.607 24.065 7.378 1.00 51.44 96 PRO A C 1
ATOM 792 O O . PRO A 1 96 ? -2.803 24.190 7.633 1.00 51.44 96 PRO A O 1
ATOM 795 N N . LEU A 1 97 ? -1.040 22.854 7.328 1.00 53.97 97 LEU A N 1
ATOM 796 C CA . LEU A 1 97 ? -1.795 21.611 7.532 1.00 53.97 97 LEU A CA 1
ATOM 797 C C . LEU A 1 97 ? -2.158 21.406 9.008 1.00 53.97 97 LEU A C 1
ATOM 799 O O . LEU A 1 97 ? -3.291 21.042 9.306 1.00 53.97 97 LEU A O 1
ATOM 803 N N . GLN A 1 98 ? -1.239 21.712 9.932 1.00 55.94 98 GLN A N 1
ATOM 804 C CA . GLN A 1 98 ? -1.530 21.702 11.372 1.00 55.94 98 GLN A CA 1
ATOM 805 C C . GLN A 1 98 ? -2.584 22.744 11.747 1.00 55.94 98 GLN A C 1
ATOM 807 O O . GLN A 1 98 ? -3.500 22.448 12.513 1.00 55.94 98 GLN A O 1
ATOM 812 N N . TRP A 1 99 ? -2.487 23.952 11.182 1.00 53.44 99 TRP A N 1
ATOM 813 C CA . TRP A 1 99 ? -3.495 24.996 11.363 1.00 53.44 99 TRP A CA 1
ATOM 814 C C . TRP A 1 99 ? -4.861 24.574 10.819 1.00 53.44 99 TRP A C 1
ATOM 816 O O . TRP A 1 99 ? -5.861 24.720 11.517 1.00 53.44 99 TRP A O 1
ATOM 826 N N . GLY A 1 100 ? -4.908 24.004 9.612 1.00 55.66 100 GLY A N 1
ATOM 827 C CA . GLY A 1 100 ? -6.141 23.514 8.994 1.00 55.66 100 GLY A CA 1
ATOM 828 C C . GLY A 1 100 ? -6.792 22.379 9.784 1.00 55.66 100 GLY A C 1
ATOM 829 O O . GLY A 1 100 ? -8.000 22.410 10.008 1.00 55.66 100 GLY A O 1
ATOM 830 N N . LEU A 1 101 ? -6.002 21.419 10.277 1.00 60.09 101 LEU A N 1
ATOM 831 C CA . LEU A 1 101 ? -6.494 20.337 11.132 1.00 60.09 101 LEU A CA 1
ATOM 832 C C . LEU A 1 101 ? -7.013 20.853 12.473 1.00 60.09 101 LEU A C 1
ATOM 834 O O . LEU A 1 101 ? -8.118 20.479 12.850 1.00 60.09 101 LEU A O 1
ATOM 838 N N . ARG A 1 102 ? -6.280 21.744 13.154 1.00 58.97 102 ARG A N 1
ATOM 839 C CA . ARG A 1 102 ? -6.705 22.331 14.437 1.00 58.97 102 ARG A CA 1
ATOM 840 C C . ARG A 1 102 ? -7.960 23.190 14.296 1.00 58.97 102 ARG A C 1
ATOM 842 O O . ARG A 1 102 ? -8.883 23.061 15.098 1.00 58.97 102 ARG A O 1
ATOM 849 N N . ALA A 1 103 ? -8.027 24.026 13.260 1.00 57.00 103 ALA A N 1
ATOM 850 C CA . ALA A 1 103 ? -9.201 24.842 12.967 1.00 57.00 103 ALA A CA 1
ATOM 851 C C . ALA A 1 103 ? -10.412 23.972 12.604 1.00 57.00 103 ALA A C 1
ATOM 853 O O . ALA A 1 103 ? -11.506 24.205 13.114 1.00 57.00 103 ALA A O 1
ATOM 854 N N . ALA A 1 104 ? -10.228 22.923 11.799 1.00 55.50 104 ALA A N 1
ATOM 855 C CA . ALA A 1 104 ? -11.316 22.018 11.451 1.00 55.50 104 ALA A CA 1
ATOM 856 C C . ALA A 1 104 ? -11.765 21.156 12.643 1.00 55.50 104 ALA A C 1
ATOM 858 O O . ALA A 1 104 ? -12.962 20.960 12.829 1.00 55.50 104 ALA A O 1
ATOM 859 N N . SER A 1 105 ? -10.847 20.698 13.499 1.00 56.44 105 SER A N 1
ATOM 860 C CA . SER A 1 105 ? -11.177 19.920 14.700 1.00 56.44 105 SER A CA 1
ATOM 861 C C . SER A 1 105 ? -11.739 20.759 15.852 1.00 56.44 105 SER A C 1
ATOM 863 O O . SER A 1 105 ? -12.227 20.189 16.823 1.00 56.44 105 SER A O 1
ATOM 865 N N . SER A 1 106 ? -11.690 22.094 15.763 1.00 58.38 106 SER A N 1
ATOM 866 C CA . SER A 1 106 ? -12.195 23.003 16.806 1.00 58.38 106 SER A CA 1
ATOM 867 C C . SER A 1 106 ? -13.722 22.987 16.956 1.00 58.38 106 SER A C 1
ATOM 869 O O . SER A 1 106 ? -14.251 23.426 17.975 1.00 58.38 106 SER A O 1
ATOM 871 N N . THR A 1 107 ? -14.442 22.444 15.968 1.00 58.88 107 THR A N 1
ATOM 872 C CA . THR A 1 107 ? -15.898 22.273 16.012 1.00 58.88 107 THR A CA 1
ATOM 873 C C . THR A 1 107 ? -16.280 20.818 15.753 1.00 58.88 107 THR A C 1
ATOM 875 O O . THR A 1 107 ? -15.684 20.138 14.919 1.00 58.88 107 THR A O 1
ATOM 878 N N . THR A 1 108 ? -17.327 20.326 16.422 1.00 57.50 108 THR A N 1
ATOM 879 C CA . THR A 1 108 ? -17.812 18.939 16.274 1.00 57.50 108 THR A CA 1
ATOM 880 C C . THR A 1 108 ? -18.207 18.592 14.832 1.00 57.50 108 THR A C 1
ATOM 882 O O . THR A 1 108 ? -18.091 17.439 14.416 1.00 57.50 108 THR A O 1
ATOM 885 N N . LEU A 1 109 ? -18.677 19.579 14.060 1.00 55.97 109 LEU A N 1
ATOM 886 C CA . LEU A 1 109 ? -19.036 19.412 12.649 1.00 55.97 109 LEU A CA 1
ATOM 887 C C . LEU A 1 109 ? -17.803 19.415 11.736 1.00 55.97 109 LEU A C 1
ATOM 889 O O . LEU A 1 109 ? -17.702 18.551 10.867 1.00 55.97 109 LEU A O 1
ATOM 893 N N . GLY A 1 110 ? -16.843 20.317 11.960 1.00 57.88 110 GLY A N 1
ATOM 894 C CA . GLY A 1 110 ? -15.590 20.339 11.203 1.00 57.88 110 GLY A CA 1
ATOM 895 C C . GLY A 1 110 ? -14.744 19.082 11.430 1.00 57.88 110 GLY A C 1
ATOM 896 O O . GLY A 1 110 ? -14.203 18.532 10.473 1.00 57.88 110 GLY A O 1
ATOM 897 N N . ALA A 1 111 ? -14.718 18.548 12.656 1.00 59.66 111 ALA A N 1
ATOM 898 C CA . ALA A 1 111 ? -14.026 17.299 12.974 1.00 59.66 111 ALA A CA 1
ATOM 899 C C . ALA A 1 111 ? -14.603 16.108 12.187 1.00 59.66 111 ALA A C 1
ATOM 901 O O . ALA A 1 111 ? -13.856 15.320 11.611 1.00 59.66 111 ALA A O 1
ATOM 902 N N . ARG A 1 112 ? -15.938 16.013 12.101 1.00 60.19 112 ARG A N 1
ATOM 903 C CA . ARG A 1 112 ? -16.631 14.957 11.345 1.00 60.19 112 ARG A CA 1
ATOM 904 C C . ARG A 1 112 ? -16.358 15.036 9.844 1.00 60.19 112 ARG A C 1
ATOM 906 O O . ARG A 1 112 ? -16.034 14.024 9.235 1.00 60.19 112 ARG A O 1
ATOM 913 N N . LEU A 1 113 ? -16.449 16.229 9.256 1.00 59.97 113 LEU A N 1
ATOM 914 C CA . LEU A 1 113 ? -16.200 16.424 7.823 1.00 59.97 113 LEU A CA 1
ATOM 915 C C . LEU A 1 113 ? -14.744 16.109 7.448 1.00 59.97 113 LEU A C 1
ATOM 917 O O . LEU A 1 113 ? -14.493 15.448 6.439 1.00 59.97 113 LEU A O 1
ATOM 921 N N . THR A 1 114 ? -13.789 16.522 8.283 1.00 65.50 114 THR A N 1
ATOM 922 C CA . THR A 1 114 ? -12.364 16.227 8.085 1.00 65.50 114 THR A CA 1
ATOM 923 C C . THR A 1 114 ? -12.059 14.739 8.237 1.00 65.50 114 THR A C 1
ATOM 925 O O . THR A 1 114 ? -11.341 14.185 7.405 1.00 65.50 114 THR A O 1
ATOM 928 N N . GLY A 1 115 ? -12.624 14.073 9.251 1.00 64.31 115 GLY A N 1
ATOM 929 C CA . GLY A 1 115 ? -12.452 12.632 9.458 1.00 64.31 115 GLY A CA 1
ATOM 930 C C . GLY A 1 115 ? -12.983 11.804 8.285 1.00 64.31 115 GLY A C 1
ATOM 931 O O . GLY A 1 115 ? -12.261 10.951 7.769 1.00 64.31 115 GLY A O 1
ATOM 932 N N . HIS A 1 116 ? -14.185 12.125 7.796 1.00 66.62 116 HIS A N 1
ATOM 933 C CA . HIS A 1 116 ? -14.785 11.451 6.644 1.00 66.62 116 HIS A CA 1
ATOM 934 C C . HIS A 1 116 ? -13.949 11.615 5.365 1.00 66.62 116 HIS A C 1
ATOM 936 O O . HIS A 1 116 ? -13.649 10.636 4.682 1.00 66.62 116 HIS A O 1
ATOM 942 N N . SER A 1 117 ? -13.531 12.848 5.056 1.00 67.50 117 SER A N 1
ATOM 943 C CA . SER A 1 117 ? -12.720 13.145 3.867 1.00 67.50 117 SER A CA 1
ATOM 944 C C . SER A 1 117 ? -11.380 12.404 3.891 1.00 67.50 117 SER A C 1
ATOM 946 O O . SER A 1 117 ? -10.975 11.785 2.904 1.00 67.50 117 SER A O 1
ATOM 948 N N . LEU A 1 118 ? -10.714 12.383 5.050 1.00 65.56 118 LEU A N 1
ATOM 949 C CA . LEU A 1 118 ? -9.450 11.675 5.199 1.00 65.56 118 LEU A CA 1
ATOM 950 C C . LEU A 1 118 ? -9.620 10.156 5.083 1.00 65.56 118 LEU A C 1
ATOM 952 O O . LEU A 1 118 ? -8.850 9.508 4.373 1.00 65.56 118 LEU A O 1
ATOM 956 N N . ARG A 1 119 ? -10.638 9.588 5.742 1.00 68.88 119 ARG A N 1
ATOM 957 C CA . ARG A 1 119 ? -10.973 8.164 5.628 1.00 68.88 119 ARG A CA 1
ATOM 958 C C . ARG A 1 119 ? -11.196 7.785 4.166 1.00 68.88 119 ARG A C 1
ATOM 960 O O . ARG A 1 119 ? -10.629 6.797 3.704 1.00 68.88 119 ARG A O 1
ATOM 967 N N . GLN A 1 120 ? -11.948 8.596 3.422 1.00 71.62 120 GLN A N 1
ATOM 968 C CA . GLN A 1 120 ? -12.191 8.364 2.001 1.00 71.62 120 GLN A CA 1
ATOM 969 C C . GLN A 1 120 ? -10.893 8.388 1.186 1.00 71.62 120 GLN A C 1
ATOM 971 O O . GLN A 1 120 ? -10.673 7.494 0.374 1.00 71.62 120 GLN A O 1
ATOM 976 N N . HIS A 1 121 ? -9.995 9.342 1.436 1.00 68.00 121 HIS A N 1
ATOM 977 C CA . HIS A 1 121 ? -8.700 9.404 0.752 1.00 68.00 121 HIS A CA 1
ATOM 978 C C . HIS A 1 121 ? -7.813 8.179 0.995 1.00 68.00 121 HIS A C 1
ATOM 980 O O . HIS A 1 121 ? -7.077 7.766 0.099 1.00 68.00 121 HIS A O 1
ATOM 986 N N . ILE A 1 122 ? -7.909 7.568 2.170 1.00 67.88 122 ILE A N 1
ATOM 987 C CA . ILE A 1 122 ? -7.153 6.357 2.508 1.00 67.88 122 ILE A CA 1
ATOM 988 C C . ILE A 1 122 ? -7.801 5.131 1.865 1.00 67.88 122 ILE A C 1
ATOM 990 O O . ILE A 1 122 ? -7.103 4.292 1.301 1.00 67.88 122 ILE A O 1
ATOM 994 N N . VAL A 1 123 ? -9.129 5.034 1.861 1.00 71.75 123 VAL A N 1
ATOM 995 C CA . VAL A 1 123 ? -9.827 3.975 1.114 1.00 71.75 123 VAL A CA 1
ATOM 996 C C . VAL A 1 123 ? -9.504 4.068 -0.380 1.00 71.75 123 VAL A C 1
ATOM 998 O O . VAL A 1 123 ? -9.229 3.059 -1.028 1.00 71.75 123 VAL A O 1
ATOM 1001 N N . ASP A 1 124 ? -9.472 5.281 -0.927 1.00 71.44 124 ASP A N 1
ATOM 1002 C CA . ASP A 1 124 ? -9.079 5.538 -2.310 1.00 71.44 124 ASP A CA 1
ATOM 1003 C C . ASP A 1 124 ? -7.632 5.108 -2.598 1.00 71.44 124 ASP A C 1
ATOM 1005 O O . ASP A 1 124 ? -7.347 4.633 -3.697 1.00 71.44 124 ASP A O 1
ATOM 1009 N N . MET A 1 125 ? -6.726 5.255 -1.626 1.00 67.62 125 MET A N 1
ATOM 1010 C CA . MET A 1 125 ? -5.362 4.730 -1.707 1.00 67.62 125 MET A CA 1
ATOM 1011 C C . MET A 1 125 ? -5.358 3.204 -1.769 1.00 67.62 125 MET A C 1
ATOM 1013 O O . MET A 1 125 ? -4.700 2.636 -2.637 1.00 67.62 125 MET A O 1
ATOM 1017 N N . ALA A 1 126 ? -6.078 2.541 -0.861 1.00 70.69 126 ALA A N 1
ATOM 1018 C CA . ALA A 1 126 ? -6.119 1.082 -0.798 1.00 70.69 126 ALA A CA 1
ATOM 1019 C C . ALA A 1 126 ? -6.602 0.480 -2.130 1.00 70.69 126 ALA A C 1
ATOM 1021 O O . ALA A 1 126 ? -6.035 -0.490 -2.627 1.00 70.69 126 ALA A O 1
ATOM 1022 N N . ARG A 1 127 ? -7.571 1.134 -2.782 1.00 72.00 127 ARG A N 1
ATOM 1023 C CA . ARG A 1 127 ? -8.089 0.758 -4.110 1.00 72.00 127 ARG A CA 1
ATOM 1024 C C . ARG A 1 127 ? -7.071 0.861 -5.252 1.00 72.00 127 ARG A C 1
ATOM 1026 O O . ARG A 1 127 ? -7.345 0.355 -6.333 1.00 72.00 127 ARG A O 1
ATOM 1033 N N . MET A 1 128 ? -5.911 1.493 -5.054 1.00 69.44 128 MET A N 1
ATOM 1034 C CA . MET A 1 128 ? -4.822 1.446 -6.041 1.00 69.44 128 MET A CA 1
ATOM 1035 C C . MET A 1 128 ? -4.116 0.086 -6.061 1.00 69.44 128 MET A C 1
ATOM 1037 O O . MET A 1 128 ? -3.552 -0.285 -7.085 1.00 69.44 128 MET A O 1
ATOM 1041 N N . PHE A 1 129 ? -4.142 -0.639 -4.940 1.00 74.44 129 PHE A N 1
ATOM 1042 C CA . PHE A 1 129 ? -3.467 -1.929 -4.773 1.00 74.44 129 PHE A CA 1
ATOM 1043 C C . PHE A 1 129 ? -4.440 -3.112 -4.759 1.00 74.44 129 PHE A C 1
ATOM 1045 O O . PHE A 1 129 ? -4.025 -4.246 -4.975 1.00 74.44 129 PHE A O 1
ATOM 1052 N N . ILE A 1 130 ? -5.729 -2.854 -4.529 1.00 82.38 130 ILE A N 1
ATOM 1053 C CA . ILE A 1 130 ? -6.772 -3.874 -4.412 1.00 82.38 130 ILE A CA 1
ATOM 1054 C C . ILE A 1 130 ? -7.722 -3.768 -5.605 1.00 82.38 130 ILE A C 1
ATOM 1056 O O . ILE A 1 130 ? -8.359 -2.734 -5.809 1.00 82.38 130 ILE A O 1
ATOM 1060 N N . ALA A 1 131 ? -7.845 -4.856 -6.370 1.00 84.50 131 ALA A N 1
ATOM 1061 C CA . ALA A 1 131 ? -8.648 -4.891 -7.593 1.00 84.50 131 ALA A CA 1
ATOM 1062 C C . ALA A 1 131 ? -10.168 -4.805 -7.351 1.00 84.50 131 ALA A C 1
ATOM 1064 O O . ALA A 1 131 ? -10.918 -4.362 -8.219 1.00 84.50 131 ALA A O 1
ATOM 1065 N N . GLY A 1 132 ? -10.623 -5.216 -6.170 1.00 85.12 132 GLY A N 1
ATOM 1066 C CA . GLY A 1 132 ? -12.019 -5.177 -5.754 1.00 85.12 132 GLY A CA 1
ATOM 1067 C C . GLY A 1 132 ? -12.181 -5.701 -4.331 1.00 85.12 132 GLY A C 1
ATOM 1068 O O . GLY A 1 132 ? -11.304 -6.384 -3.809 1.00 85.12 132 GLY A O 1
ATOM 1069 N N . THR A 1 133 ? -13.301 -5.368 -3.696 1.00 85.75 133 THR A N 1
ATOM 1070 C CA . THR A 1 133 ? -13.672 -5.887 -2.367 1.00 85.75 133 THR A CA 1
ATOM 1071 C C . THR A 1 133 ? -14.274 -7.289 -2.424 1.00 85.75 133 THR A C 1
ATOM 1073 O O . THR A 1 133 ? -14.334 -7.973 -1.407 1.00 85.75 133 THR A O 1
ATOM 1076 N N . THR A 1 134 ? -14.704 -7.717 -3.612 1.00 85.62 134 THR A N 1
ATOM 1077 C CA . THR A 1 134 ? -15.184 -9.066 -3.914 1.00 85.62 134 THR A CA 1
ATOM 1078 C C . THR A 1 134 ? -14.620 -9.533 -5.257 1.00 85.62 134 THR A C 1
ATOM 1080 O O . THR A 1 134 ? -14.167 -8.724 -6.075 1.00 85.62 134 THR A O 1
ATOM 1083 N N . ILE A 1 135 ? -14.679 -10.843 -5.512 1.00 83.62 135 ILE A N 1
ATOM 1084 C CA . ILE A 1 135 ? -14.279 -11.437 -6.798 1.00 83.62 135 ILE A CA 1
ATOM 1085 C C . ILE A 1 135 ? -15.119 -10.848 -7.943 1.00 83.62 135 ILE A C 1
ATOM 1087 O O . ILE A 1 135 ? -14.602 -10.543 -9.019 1.00 83.62 135 ILE A O 1
ATOM 1091 N N . GLN A 1 136 ? -16.412 -10.639 -7.695 1.00 84.88 136 GLN A N 1
ATOM 1092 C CA . GLN A 1 136 ? -17.352 -10.075 -8.658 1.00 84.88 136 GLN A CA 1
ATOM 1093 C C . GLN A 1 136 ? -16.993 -8.621 -8.994 1.00 84.88 136 GLN A C 1
ATOM 1095 O O . GLN A 1 136 ? -16.963 -8.262 -10.173 1.00 84.88 136 GLN A O 1
ATOM 1100 N N . ASP A 1 137 ? -16.639 -7.812 -7.990 1.00 85.06 137 ASP A N 1
ATOM 1101 C CA . ASP A 1 137 ? -16.220 -6.417 -8.188 1.00 85.06 137 ASP A CA 1
ATOM 1102 C C . ASP A 1 137 ? -14.931 -6.326 -9.022 1.00 85.06 137 ASP A C 1
ATOM 1104 O O . ASP A 1 137 ? -14.809 -5.477 -9.914 1.00 85.06 137 ASP A O 1
ATOM 1108 N N . ALA A 1 138 ? -13.981 -7.236 -8.773 1.00 89.94 138 ALA A N 1
ATOM 1109 C CA . ALA A 1 138 ? -12.694 -7.276 -9.464 1.00 89.94 138 ALA A CA 1
ATOM 1110 C C . ALA A 1 138 ? -12.813 -7.692 -10.942 1.00 89.94 138 ALA A C 1
ATOM 1112 O O . ALA A 1 138 ? -11.968 -7.316 -11.760 1.00 89.94 138 ALA A O 1
ATOM 1113 N N . GLY A 1 139 ? -13.866 -8.425 -11.322 1.00 90.88 139 GLY A N 1
ATOM 1114 C CA . GLY A 1 139 ? -14.029 -8.977 -12.672 1.00 90.88 139 GLY A CA 1
ATOM 1115 C C . GLY A 1 139 ? -13.975 -7.924 -13.785 1.00 90.88 139 GLY A C 1
ATOM 1116 O O . GLY A 1 139 ? -13.383 -8.158 -14.843 1.00 90.88 139 GLY A O 1
ATOM 1117 N N . SER A 1 140 ? -14.526 -6.732 -13.538 1.00 88.50 140 SER A N 1
ATOM 1118 C CA . SER A 1 140 ? -14.493 -5.625 -14.501 1.00 88.50 140 SER A CA 1
ATOM 1119 C C . SER A 1 140 ? -13.067 -5.124 -14.770 1.00 88.50 140 SER A C 1
ATOM 1121 O O . SER A 1 140 ? -12.688 -4.946 -15.931 1.00 88.50 140 SER A O 1
ATOM 1123 N N . MET A 1 141 ? -12.254 -4.966 -13.721 1.00 87.44 141 MET A N 1
ATOM 1124 C CA . MET A 1 141 ? -10.851 -4.560 -13.816 1.00 87.44 141 MET A CA 1
ATOM 1125 C C . MET A 1 141 ? -10.008 -5.646 -14.491 1.00 87.44 141 MET A C 1
ATOM 1127 O O . MET A 1 141 ? -9.245 -5.350 -15.410 1.00 87.44 141 MET A O 1
ATOM 1131 N N . LEU A 1 142 ? -10.180 -6.908 -14.090 1.00 91.31 142 LEU A N 1
ATOM 1132 C CA . LEU A 1 142 ? -9.452 -8.042 -14.667 1.00 91.31 142 LEU A CA 1
ATOM 1133 C C . LEU A 1 142 ? -9.736 -8.186 -16.169 1.00 91.31 142 LEU A C 1
ATOM 1135 O O . LEU A 1 142 ? -8.817 -8.374 -16.966 1.00 91.31 142 LEU A O 1
ATOM 1139 N N . SER A 1 143 ? -10.994 -8.009 -16.585 1.00 91.31 143 SER A N 1
ATOM 1140 C CA . SER A 1 143 ? -11.368 -8.015 -18.004 1.00 91.31 143 SER A CA 1
ATOM 1141 C C . SER A 1 143 ? -10.702 -6.878 -18.786 1.00 91.31 143 SER A C 1
ATOM 1143 O O . SER A 1 143 ? -10.257 -7.085 -19.916 1.00 91.31 143 SER A O 1
ATOM 1145 N N . GLN A 1 144 ? -10.602 -5.681 -18.199 1.00 90.94 144 GLN A N 1
ATOM 1146 C CA . GLN A 1 144 ? -9.901 -4.553 -18.821 1.00 90.94 144 GLN A CA 1
ATOM 1147 C C . GLN A 1 144 ? -8.405 -4.841 -18.991 1.00 90.94 144 GLN A C 1
ATOM 1149 O O . GLN A 1 144 ? -7.859 -4.592 -20.067 1.00 90.94 144 GLN A O 1
ATOM 1154 N N . LEU A 1 145 ? -7.755 -5.412 -17.972 1.00 90.94 145 LEU A N 1
ATOM 1155 C CA . LEU A 1 145 ? -6.346 -5.804 -18.040 1.00 90.94 145 LEU A CA 1
ATOM 1156 C C . LEU A 1 145 ? -6.114 -6.840 -19.144 1.00 90.94 145 LEU A C 1
ATOM 1158 O O . LEU A 1 145 ? -5.254 -6.625 -20.002 1.00 90.94 145 LEU A O 1
ATOM 1162 N N . TRP A 1 146 ? -6.950 -7.876 -19.210 1.00 94.00 146 TRP A N 1
ATOM 1163 C CA . TRP A 1 146 ? -6.871 -8.894 -20.255 1.00 94.00 146 TRP A CA 1
ATOM 1164 C C . TRP A 1 146 ? -7.022 -8.307 -21.663 1.00 94.00 146 TRP A C 1
ATOM 1166 O O . TRP A 1 146 ? -6.183 -8.541 -22.532 1.00 94.00 146 TRP A O 1
ATOM 1176 N N . LYS A 1 147 ? -8.045 -7.467 -21.880 1.00 95.69 147 LYS A N 1
ATOM 1177 C CA . LYS A 1 147 ? -8.268 -6.770 -23.162 1.00 95.69 147 LYS A CA 1
ATOM 1178 C C . LYS A 1 147 ? -7.102 -5.860 -23.554 1.00 95.69 147 LYS A C 1
ATOM 1180 O O . LYS A 1 147 ? -6.900 -5.616 -24.737 1.00 95.69 147 LYS A O 1
ATOM 1185 N N . SER A 1 148 ? -6.330 -5.380 -22.580 1.00 94.19 148 SER A N 1
ATOM 1186 C CA . SER A 1 148 ? -5.118 -4.583 -22.803 1.00 94.19 148 SER A CA 1
ATOM 1187 C C . SER A 1 148 ? -3.846 -5.414 -23.040 1.00 94.19 148 SER A C 1
ATOM 1189 O O . SER A 1 148 ? -2.755 -4.849 -23.092 1.00 94.19 148 SER A O 1
ATOM 1191 N N . GLY A 1 149 ? -3.963 -6.742 -23.169 1.00 94.62 149 GLY A N 1
ATOM 1192 C CA . GLY A 1 149 ? -2.832 -7.650 -23.382 1.00 94.62 149 GLY A CA 1
ATOM 1193 C C . GLY A 1 149 ? -2.030 -7.955 -22.114 1.00 94.62 149 GLY A C 1
ATOM 1194 O O . GLY A 1 149 ? -0.869 -8.345 -22.209 1.00 94.62 149 GLY A O 1
ATOM 1195 N N . ARG A 1 150 ? -2.617 -7.759 -20.926 1.00 93.06 150 ARG A N 1
ATOM 1196 C CA . ARG A 1 150 ? -1.972 -8.026 -19.633 1.00 93.06 150 ARG A CA 1
ATOM 1197 C C . ARG A 1 150 ? -2.609 -9.249 -18.985 1.00 93.06 150 ARG A C 1
ATOM 1199 O O . ARG A 1 150 ? -3.805 -9.248 -18.701 1.00 93.06 150 ARG A O 1
ATOM 1206 N N . ALA A 1 151 ? -1.804 -10.278 -18.739 1.00 93.12 151 ALA A N 1
ATOM 1207 C CA . ALA A 1 151 ? -2.206 -11.400 -17.899 1.00 93.12 151 ALA A CA 1
ATOM 1208 C C . ALA A 1 151 ? -2.253 -10.978 -16.419 1.00 93.12 151 ALA A C 1
ATOM 1210 O O . ALA A 1 151 ? -1.614 -10.000 -16.023 1.00 93.12 151 ALA A O 1
ATOM 1211 N N . CYS A 1 152 ? -3.015 -11.706 -15.604 1.00 89.69 152 CYS A N 1
ATOM 1212 C CA . CYS A 1 152 ? -3.170 -11.427 -14.178 1.00 89.69 152 CYS A CA 1
ATOM 1213 C C . CYS A 1 152 ? -2.982 -12.704 -13.358 1.00 89.69 152 CYS A C 1
ATOM 1215 O O . CYS A 1 152 ? -3.424 -13.775 -13.769 1.00 89.69 152 CYS A O 1
ATOM 1217 N N . SER A 1 153 ? -2.370 -12.556 -12.185 1.00 91.00 153 SER A N 1
ATOM 1218 C CA . SER A 1 153 ? -2.463 -13.514 -11.084 1.00 91.00 153 SER A CA 1
ATOM 1219 C C . SER A 1 153 ? -3.387 -12.919 -10.029 1.00 91.00 153 SER A C 1
ATOM 1221 O O . SER A 1 153 ? -3.344 -11.708 -9.805 1.00 91.00 153 SER A O 1
ATOM 1223 N N . ILE A 1 154 ? -4.226 -13.747 -9.413 1.00 89.38 154 ILE A N 1
ATOM 1224 C CA . ILE A 1 154 ? -5.167 -13.313 -8.378 1.00 89.38 154 ILE A CA 1
ATOM 1225 C C . ILE A 1 154 ? -4.623 -13.764 -7.029 1.00 89.38 154 ILE A C 1
ATOM 1227 O O . ILE A 1 154 ? -4.299 -14.936 -6.860 1.00 89.38 154 ILE A O 1
ATOM 1231 N N . ASP A 1 155 ? -4.538 -12.822 -6.097 1.00 89.50 155 ASP A N 1
ATOM 1232 C CA . ASP A 1 155 ? -4.222 -13.067 -4.694 1.00 89.50 155 ASP A CA 1
ATOM 1233 C C . ASP A 1 155 ? -5.420 -12.631 -3.843 1.00 89.50 155 ASP A C 1
ATOM 1235 O O . ASP A 1 155 ? -5.916 -11.508 -3.987 1.00 89.50 155 ASP A O 1
ATOM 1239 N N . LEU A 1 156 ? -5.938 -13.541 -3.016 1.00 89.69 156 LEU A N 1
ATOM 1240 C CA . LEU A 1 156 ? -7.094 -13.283 -2.161 1.00 89.69 156 LEU A CA 1
ATOM 1241 C C . LEU A 1 156 ? -6.608 -12.724 -0.825 1.00 89.69 156 LEU A C 1
ATOM 1243 O O . LEU A 1 156 ? -6.001 -13.428 -0.023 1.00 89.69 156 LEU A O 1
ATOM 1247 N N . LEU A 1 157 ? -6.911 -11.459 -0.547 1.00 89.12 157 LEU A N 1
ATOM 1248 C CA . LEU A 1 157 ? -6.510 -10.848 0.717 1.00 89.12 157 LEU A CA 1
ATOM 1249 C C . LEU A 1 157 ? -7.310 -11.431 1.892 1.00 89.12 157 LEU A C 1
ATOM 1251 O O . LEU A 1 157 ? -8.541 -11.515 1.857 1.00 89.12 157 LEU A O 1
ATOM 1255 N N . GLY A 1 158 ? -6.603 -11.803 2.955 1.00 85.31 158 GLY A N 1
ATOM 1256 C CA . GLY A 1 158 ? -7.172 -12.301 4.202 1.00 85.31 158 GLY A CA 1
ATOM 1257 C C . GLY A 1 158 ? -6.278 -11.964 5.388 1.00 85.31 158 GLY A C 1
ATOM 1258 O O . GLY A 1 158 ? -5.085 -11.713 5.230 1.00 85.31 158 GLY A O 1
ATOM 1259 N N . GLU A 1 159 ? -6.872 -11.936 6.576 1.00 88.50 159 GLU A N 1
ATOM 1260 C CA . GLU A 1 159 ? -6.113 -11.872 7.824 1.00 88.50 159 GLU A CA 1
ATOM 1261 C C . GLU A 1 159 ? -5.454 -13.227 8.111 1.00 88.50 159 GLU A C 1
ATOM 1263 O O . GLU A 1 159 ? -5.830 -14.255 7.536 1.00 88.50 159 GLU A O 1
ATOM 1268 N N . ALA A 1 160 ? -4.458 -13.231 9.000 1.00 90.56 160 ALA A N 1
ATOM 1269 C CA . ALA A 1 160 ? -3.819 -14.467 9.429 1.00 90.56 160 ALA A CA 1
ATOM 1270 C C . ALA A 1 160 ? -4.872 -15.420 10.013 1.00 90.56 160 ALA A C 1
ATOM 1272 O O . ALA A 1 160 ? -5.565 -15.071 10.965 1.00 90.56 160 ALA A O 1
ATOM 1273 N N . SER A 1 161 ? -4.982 -16.623 9.445 1.00 91.12 161 SER A N 1
ATOM 1274 C CA . SER A 1 161 ? -5.861 -17.660 9.988 1.00 91.12 161 SER A CA 1
ATOM 1275 C C . SER A 1 161 ? -5.253 -18.194 11.282 1.00 91.12 161 SER A C 1
ATOM 1277 O O . SER A 1 161 ? -4.168 -18.777 11.265 1.00 91.12 161 SER A O 1
ATOM 1279 N N . VAL A 1 162 ? -5.937 -17.983 12.405 1.00 95.12 162 VAL A N 1
ATOM 1280 C CA . VAL A 1 162 ? -5.506 -18.429 13.741 1.00 95.12 162 VAL A CA 1
ATOM 1281 C C . VAL A 1 162 ? -6.288 -19.652 14.227 1.00 95.12 162 VAL A C 1
ATOM 1283 O O . VAL A 1 162 ? -6.061 -20.138 15.335 1.00 95.12 162 VAL A O 1
ATOM 1286 N N . SER A 1 163 ? -7.196 -20.176 13.401 1.00 95.62 163 SER A N 1
ATOM 1287 C CA . SER A 1 163 ? -7.939 -21.410 13.655 1.00 95.62 163 SER A CA 1
ATOM 1288 C C . SER A 1 163 ? -8.244 -22.177 12.365 1.00 95.62 163 SER A C 1
ATOM 1290 O O . SER A 1 163 ? -8.318 -21.593 11.285 1.00 95.62 163 SER A O 1
ATOM 1292 N N . GLU A 1 164 ? -8.500 -23.482 12.490 1.00 95.19 164 GLU A N 1
ATOM 1293 C CA . GLU A 1 164 ? -8.927 -24.332 11.364 1.00 95.19 164 GLU A CA 1
ATOM 1294 C C . GLU A 1 164 ? -10.230 -23.830 10.723 1.00 95.19 164 GLU A C 1
ATOM 1296 O O . GLU A 1 164 ? -10.369 -23.820 9.506 1.00 95.19 164 GLU A O 1
ATOM 1301 N N . ILE A 1 165 ? -11.160 -23.316 11.537 1.00 95.25 165 ILE A N 1
ATOM 1302 C CA . ILE A 1 165 ? -12.438 -22.765 11.058 1.00 95.25 165 ILE A CA 1
ATOM 1303 C C . ILE A 1 165 ? -12.207 -21.547 10.150 1.00 95.25 165 ILE A C 1
ATOM 1305 O O . ILE A 1 165 ? -12.917 -21.355 9.162 1.00 95.25 165 ILE A O 1
ATOM 1309 N N . GLU A 1 166 ? -11.233 -20.699 10.480 1.00 92.38 166 GLU A N 1
ATOM 1310 C CA . GLU A 1 166 ? -10.872 -19.547 9.648 1.00 92.38 166 GLU A CA 1
ATOM 1311 C C . GLU A 1 166 ? -10.162 -19.969 8.363 1.00 92.38 166 GLU A C 1
ATOM 1313 O O . GLU A 1 166 ? -10.449 -19.398 7.311 1.00 92.38 166 GLU A O 1
ATOM 1318 N N . ALA A 1 167 ? -9.302 -20.989 8.428 1.0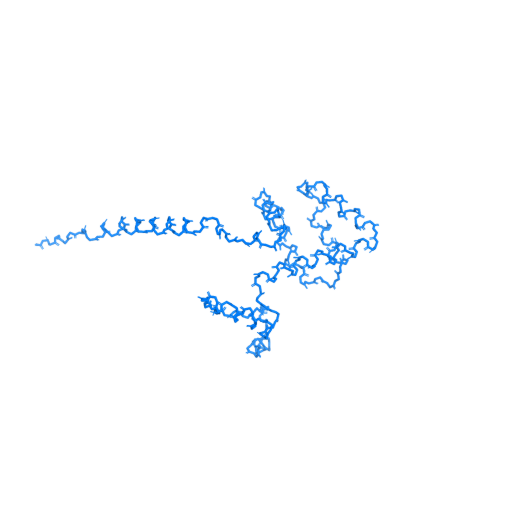0 91.69 167 ALA A N 1
ATOM 1319 C CA . ALA A 1 167 ? -8.641 -21.548 7.253 1.00 91.69 167 ALA A CA 1
ATOM 1320 C C . ALA A 1 167 ? -9.654 -22.174 6.276 1.00 91.69 167 ALA A C 1
ATOM 1322 O O . ALA A 1 167 ? -9.608 -21.897 5.075 1.00 91.69 167 ALA A O 1
ATOM 1323 N N . ASP A 1 168 ? -10.619 -22.947 6.784 1.00 94.06 168 ASP A N 1
ATOM 1324 C CA . ASP A 1 168 ? -11.719 -23.503 5.989 1.00 94.06 168 ASP A CA 1
ATOM 1325 C C . ASP A 1 168 ? -12.564 -22.393 5.353 1.00 94.06 168 ASP A C 1
ATOM 1327 O O . ASP A 1 168 ? -12.845 -22.435 4.155 1.00 94.06 168 ASP A O 1
ATOM 1331 N N . ARG A 1 169 ? -12.896 -21.342 6.115 1.00 90.81 169 ARG A N 1
ATOM 1332 C CA . ARG A 1 169 ? -13.620 -20.177 5.587 1.00 90.81 169 ARG A CA 1
ATOM 1333 C C . ARG A 1 169 ? -12.832 -19.452 4.497 1.00 90.81 169 ARG A C 1
ATOM 1335 O O . ARG A 1 169 ? -13.434 -18.972 3.543 1.00 90.81 169 ARG A O 1
ATOM 1342 N N . TYR A 1 170 ? -11.513 -19.330 4.638 1.00 87.81 170 TYR A N 1
ATOM 1343 C CA . TYR A 1 170 ? -10.665 -18.706 3.623 1.00 87.81 170 TYR A CA 1
ATOM 1344 C C . TYR A 1 170 ? -10.620 -19.540 2.335 1.00 87.81 170 TYR A C 1
ATOM 1346 O O . TYR A 1 170 ? -10.695 -18.968 1.254 1.00 87.81 170 TYR A O 1
ATOM 1354 N N . ARG A 1 171 ? -10.590 -20.878 2.433 1.00 88.25 171 ARG A N 1
ATOM 1355 C CA . ARG A 1 171 ? -10.685 -21.792 1.277 1.00 88.25 171 ARG A CA 1
ATOM 1356 C C . ARG A 1 171 ? -12.007 -21.653 0.515 1.00 88.25 171 ARG A C 1
ATOM 1358 O O . ARG A 1 171 ? -12.038 -21.876 -0.689 1.00 88.25 171 ARG A O 1
ATOM 1365 N N . GLU A 1 172 ? -13.095 -21.354 1.218 1.00 88.56 172 GLU A N 1
ATOM 1366 C CA . GLU A 1 172 ? -14.447 -21.255 0.648 1.00 88.56 172 GLU A CA 1
ATOM 1367 C C . GLU A 1 172 ? -14.764 -19.894 0.001 1.00 88.56 172 GLU A C 1
ATOM 1369 O O . GLU A 1 172 ? -15.854 -19.730 -0.552 1.00 88.56 172 GLU A O 1
ATOM 1374 N N . ARG A 1 173 ? -13.845 -18.924 0.074 1.00 82.50 173 ARG A N 1
ATOM 1375 C CA . ARG A 1 173 ? -13.979 -17.605 -0.564 1.00 82.50 173 ARG A CA 1
ATOM 1376 C C . ARG A 1 173 ? -13.677 -17.640 -2.056 1.00 82.50 173 ARG A C 1
ATOM 1378 O O . ARG A 1 173 ? -14.401 -16.920 -2.781 1.00 82.50 173 ARG A O 1
#

Radius of gyration: 25.01 Å; chains: 1; bounding box: 71×62×42 Å

Foldseek 3Di:
DDDDDDPPPPPVPVVVVVVVVVVVVVVVCVVCVVVPPPCPPPDPCCVPQVVLCVVDVLSVVLVVVLLVCLVVDDALLSNLVSCCVSPVPPPPPDPVVNVQSCVLCVDPNSSRVVSVVVSVVSVVSVCVVDLDPDPVSNVVVCVVCVVVVHHDDDDDDDDDDPDPVVVVVSVVD

Sequence (173 aa):
MNRLIPNLAEKQDVTDLESAIDRIGRQLADRSAGLAPTLFNRRWWSNTLLNWCMKDETFKVRVFRFIDLLPSLQDDRQVTKLIQEYFEDLPTLATPLQWGLRAASSTTLGARLTGHSLRQHIVDMARMFIAGTTIQDAGSMLSQLWKSGRACSIDLLGEASVSEIEADRYRER

pLDDT: mean 74.46, std 16.24, range [38.34, 96.31]